Protein AF-A0A1A6GGE6-F1 (afdb_monomer_lite)

InterPro domains:
  IPR003131 Potassium channel tetramerisation-type BTB domain [PF02214] (21-70)
  IPR011333 SKP1/BTB/POZ domain superfamily [G3DSA:3.30.710.10] (6-44)
  IPR011333 SKP1/BTB/POZ domain superfamily [SSF54695] (17-85)

Radius of gyration: 27.44 Å; chains: 1; bounding box: 65×28×89 Å

Secondary structure (DSSP, 8-state):
------TTS--S---TT--B-TTS-B---S-HHHHHHHHHHHHHS-----TTS-HHHHHHHHHHTT-HHHHHHHHHHHHHHHHHHHHHHHHHHHHHHHHS-PPPPP-------

Sequence (113 aa):
MGVATVAALFPVVSKPYTNLDETGAYLIDRDPTYFGPVLNYLRHGKLVINKDLAEEGVLEEAEFYNITSLIKLVKDKIRERDSKTSQVSRDHVRQYQQESHPGLPEAITPVLR

Organism: Neotoma lepida (NCBI:txid56216)

Foldseek 3Di:
DDDPQPPPQDDDDDDPQFDQDPVRGTDHPADVQLCVQVVVCVVPVDRDDDPPDDLVSVLVVCVVSVVVVVNVVSVVVVVVVVVVVVVVVVVVVVVVVVVPDPDDDDDDDDPDD

Structure (mmCIF, N/CA/C/O backbone):
data_AF-A0A1A6GGE6-F1
#
_entry.id   AF-A0A1A6GGE6-F1
#
loop_
_atom_site.group_PDB
_atom_site.id
_atom_site.type_symbol
_atom_site.label_atom_id
_atom_site.label_alt_id
_atom_site.label_comp_id
_atom_site.label_asym_id
_atom_site.label_entity_id
_atom_site.label_seq_id
_atom_site.pdbx_PDB_ins_code
_a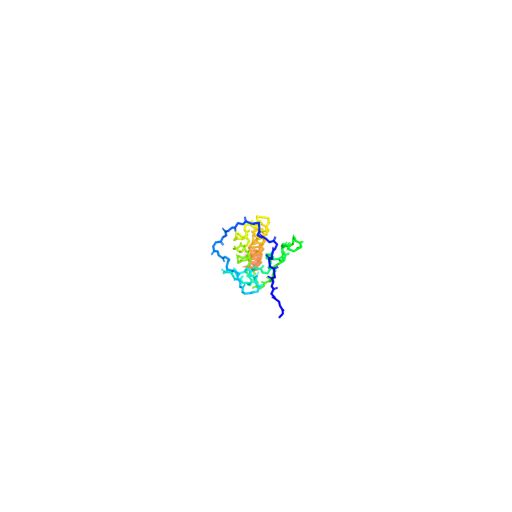tom_site.Cartn_x
_atom_site.Cartn_y
_atom_site.Cartn_z
_atom_site.occupancy
_atom_site.B_iso_or_equiv
_atom_site.auth_seq_id
_atom_site.auth_comp_id
_atom_site.auth_asym_id
_atom_site.auth_atom_id
_atom_site.pdbx_PDB_model_num
ATOM 1 N N . MET A 1 1 ? 11.717 -21.341 -7.324 1.00 34.94 1 MET A N 1
ATOM 2 C CA . MET A 1 1 ? 10.771 -20.943 -8.389 1.00 34.94 1 MET A CA 1
ATOM 3 C C . MET A 1 1 ? 9.871 -19.852 -7.837 1.00 34.94 1 MET A C 1
ATOM 5 O O . MET A 1 1 ? 8.983 -20.162 -7.058 1.00 34.94 1 MET A O 1
ATOM 9 N N . GLY A 1 2 ? 10.154 -18.587 -8.150 1.00 41.41 2 GLY A N 1
ATOM 10 C CA . GLY A 1 2 ? 9.365 -17.458 -7.650 1.00 41.41 2 GLY A CA 1
ATOM 11 C C . GLY A 1 2 ? 10.097 -16.121 -7.724 1.00 41.41 2 GLY A C 1
ATOM 12 O O . GLY A 1 2 ? 10.101 -15.390 -6.744 1.00 41.41 2 GLY A O 1
ATOM 13 N N . VAL A 1 3 ? 10.751 -15.814 -8.849 1.00 42.38 3 VAL A N 1
ATOM 14 C CA . VAL A 1 3 ? 11.249 -14.453 -9.096 1.00 42.38 3 VAL A CA 1
ATOM 15 C C . VAL A 1 3 ? 10.067 -13.611 -9.574 1.00 42.38 3 VAL A C 1
ATOM 17 O O . VAL A 1 3 ? 9.451 -13.895 -10.600 1.00 42.38 3 VAL A O 1
ATOM 20 N N . ALA A 1 4 ? 9.663 -12.632 -8.768 1.00 40.31 4 ALA A N 1
ATOM 21 C CA . ALA A 1 4 ? 8.587 -11.716 -9.111 1.00 40.31 4 ALA A CA 1
ATOM 22 C C . ALA A 1 4 ? 9.117 -10.686 -10.119 1.00 40.31 4 ALA A C 1
ATOM 24 O O . ALA A 1 4 ? 9.712 -9.682 -9.747 1.00 40.31 4 ALA A O 1
ATOM 25 N N . THR A 1 5 ? 8.920 -10.945 -11.409 1.00 45.84 5 THR A N 1
ATOM 26 C CA . THR A 1 5 ? 9.250 -10.011 -12.491 1.00 45.84 5 THR A CA 1
ATOM 27 C C . THR A 1 5 ? 8.342 -8.778 -12.414 1.00 45.84 5 THR A C 1
ATOM 29 O O . THR A 1 5 ? 7.183 -8.820 -12.826 1.00 45.84 5 THR A O 1
ATOM 32 N N . VAL A 1 6 ? 8.862 -7.666 -11.890 1.00 52.38 6 VAL A N 1
ATOM 33 C CA . VAL A 1 6 ? 8.164 -6.367 -11.792 1.00 52.38 6 VAL A CA 1
ATOM 34 C C . VAL A 1 6 ? 8.424 -5.485 -13.024 1.00 52.38 6 VAL A C 1
ATOM 36 O O . VAL A 1 6 ? 8.617 -4.277 -12.926 1.00 52.38 6 VAL A O 1
ATOM 39 N N . ALA A 1 7 ? 8.453 -6.079 -14.218 1.00 47.38 7 ALA A N 1
ATOM 40 C CA . ALA A 1 7 ? 8.863 -5.382 -15.442 1.00 47.38 7 ALA A CA 1
ATOM 41 C C . ALA A 1 7 ? 7.871 -4.301 -15.933 1.00 47.38 7 ALA A C 1
ATOM 43 O O . ALA A 1 7 ? 8.171 -3.588 -16.883 1.00 47.38 7 ALA A O 1
ATOM 44 N N . ALA A 1 8 ? 6.697 -4.154 -15.309 1.00 51.12 8 ALA A N 1
ATOM 45 C CA . ALA A 1 8 ? 5.620 -3.298 -15.815 1.00 51.12 8 ALA A CA 1
ATOM 46 C C . ALA A 1 8 ? 5.486 -1.919 -15.134 1.00 51.12 8 ALA A C 1
ATOM 48 O O . ALA A 1 8 ? 4.617 -1.150 -15.536 1.00 51.12 8 ALA A O 1
ATOM 49 N N . LEU A 1 9 ? 6.297 -1.587 -14.115 1.00 53.00 9 LEU A N 1
ATOM 50 C CA . LEU A 1 9 ? 6.109 -0.349 -13.331 1.00 53.00 9 LEU A CA 1
ATOM 51 C C . LEU A 1 9 ? 7.066 0.802 -13.605 1.00 53.00 9 LEU A C 1
ATOM 53 O O . LEU A 1 9 ? 6.898 1.867 -13.016 1.00 53.00 9 LEU A O 1
ATOM 57 N N . PHE A 1 10 ? 8.040 0.627 -14.487 1.00 56.69 10 PHE A N 1
ATOM 58 C CA . PHE A 1 10 ? 9.037 1.660 -14.729 1.00 56.69 10 PHE A CA 1
ATOM 59 C C . PHE A 1 10 ? 8.775 2.339 -16.077 1.00 56.69 10 PHE A C 1
ATOM 61 O O . PHE A 1 10 ? 9.238 1.848 -17.107 1.00 56.69 10 PHE A O 1
ATOM 68 N N . PRO A 1 11 ? 8.058 3.480 -16.121 1.00 47.16 11 PRO A N 1
ATOM 69 C CA . PRO A 1 11 ? 8.243 4.401 -17.225 1.00 47.16 11 PRO A CA 1
ATOM 70 C C . PRO A 1 11 ? 9.684 4.905 -17.130 1.00 47.16 11 PRO A C 1
ATOM 72 O O . PRO A 1 11 ? 10.051 5.519 -16.135 1.00 47.16 11 PRO A O 1
ATOM 75 N N . VAL A 1 12 ? 10.492 4.560 -18.134 1.00 46.72 12 VAL A N 1
ATOM 76 C CA . VAL A 1 12 ? 11.739 5.209 -18.582 1.00 46.72 12 VAL A CA 1
ATOM 77 C C . VAL A 1 12 ? 12.169 6.404 -17.714 1.00 46.72 12 VAL A C 1
ATOM 79 O O . VAL A 1 12 ? 11.988 7.557 -18.091 1.00 46.72 12 VAL A O 1
ATOM 82 N N . VAL A 1 13 ? 12.740 6.151 -16.538 1.00 45.66 13 VAL A N 1
ATOM 83 C CA . VAL A 1 13 ? 13.433 7.168 -15.743 1.00 45.66 13 VAL A CA 1
ATOM 84 C C . VAL A 1 13 ? 14.602 6.475 -15.073 1.00 45.66 13 VAL A C 1
ATOM 86 O O . VAL A 1 13 ? 14.424 5.665 -14.165 1.00 45.66 13 VAL A O 1
ATOM 89 N N . SER A 1 14 ? 15.802 6.806 -15.541 1.00 46.72 14 SER A N 1
ATOM 90 C CA . SER A 1 14 ? 17.067 6.531 -14.870 1.00 46.72 14 SER A CA 1
ATOM 91 C C . SER A 1 14 ? 16.963 6.892 -13.386 1.00 46.72 14 SER A C 1
ATOM 93 O O . SER A 1 14 ? 17.019 8.066 -13.023 1.00 46.72 14 SER A O 1
ATOM 95 N N . LYS A 1 15 ? 16.810 5.892 -12.517 1.00 51.38 15 LYS A N 1
ATOM 96 C CA . LYS A 1 15 ? 17.045 6.028 -11.077 1.00 51.38 15 LYS A CA 1
ATOM 97 C C . LYS A 1 15 ? 18.287 5.201 -10.723 1.00 51.38 15 LYS A C 1
ATOM 99 O O . LYS A 1 15 ? 18.351 4.038 -11.108 1.00 51.38 15 LYS A O 1
ATOM 104 N N . PRO A 1 16 ? 19.257 5.752 -9.973 1.00 49.91 16 PRO A N 1
ATOM 105 C CA . PRO A 1 16 ? 20.547 5.110 -9.677 1.00 49.91 16 PRO A CA 1
ATOM 106 C C . PRO A 1 16 ? 20.466 3.913 -8.706 1.00 49.91 16 PRO A C 1
ATOM 108 O O . PRO A 1 16 ? 21.495 3.431 -8.247 1.00 49.91 16 PRO A O 1
ATOM 111 N N . TYR A 1 17 ? 19.262 3.436 -8.381 1.00 51.66 17 TYR A N 1
ATOM 112 C CA . TYR A 1 17 ? 19.020 2.374 -7.397 1.00 51.66 17 TYR A CA 1
ATOM 113 C C . TYR A 1 17 ? 18.674 1.025 -8.027 1.00 51.66 17 TYR A C 1
ATOM 115 O O . TYR A 1 17 ? 18.399 0.075 -7.305 1.00 51.66 17 TYR A O 1
ATOM 123 N N . THR A 1 18 ? 18.666 0.939 -9.357 1.00 55.81 18 THR A N 1
ATOM 124 C CA . THR A 1 18 ? 18.401 -0.309 -10.065 1.00 55.81 18 THR A CA 1
ATOM 125 C C . THR A 1 18 ? 19.649 -0.767 -10.803 1.00 55.81 18 THR A C 1
ATOM 127 O O . THR A 1 18 ? 19.942 -0.276 -11.894 1.00 55.81 18 THR A O 1
ATOM 130 N N . ASN A 1 19 ? 20.379 -1.713 -10.217 1.00 61.59 19 ASN A N 1
ATOM 131 C CA . ASN A 1 19 ? 21.282 -2.550 -11.001 1.00 61.59 19 ASN A CA 1
ATOM 132 C C . ASN A 1 19 ? 20.448 -3.638 -11.680 1.00 61.59 19 ASN A C 1
ATOM 134 O O . ASN A 1 19 ? 19.468 -4.116 -11.112 1.00 61.59 19 ASN A O 1
ATOM 138 N N . LEU A 1 20 ? 20.806 -3.999 -12.906 1.00 68.44 20 LEU A N 1
ATOM 139 C CA . LEU A 1 20 ? 20.290 -5.211 -13.527 1.00 68.44 20 LEU A CA 1
ATOM 140 C C . LEU A 1 20 ? 21.232 -6.349 -13.144 1.00 68.44 20 LEU A C 1
ATOM 142 O O . LEU A 1 20 ? 22.449 -6.175 -13.212 1.00 68.44 20 LEU A O 1
ATOM 146 N N . ASP A 1 21 ? 20.687 -7.484 -12.717 1.00 67.69 21 ASP A N 1
ATOM 147 C CA . ASP A 1 21 ? 21.493 -8.695 -12.572 1.00 67.69 21 ASP A CA 1
ATOM 148 C C . ASP A 1 21 ? 21.782 -9.338 -13.943 1.00 67.69 21 ASP A C 1
ATOM 150 O O . ASP A 1 21 ? 21.280 -8.903 -14.984 1.00 67.69 21 ASP A O 1
ATOM 154 N N . GLU A 1 22 ? 22.587 -10.402 -13.954 1.00 68.62 22 GLU A N 1
ATOM 155 C CA . GLU A 1 22 ? 22.939 -11.148 -15.174 1.00 68.62 22 GLU A CA 1
ATOM 156 C C . GLU A 1 22 ? 21.718 -11.774 -15.879 1.00 68.62 22 GLU A C 1
ATOM 158 O O . GLU A 1 22 ? 21.809 -12.183 -17.036 1.00 68.62 22 GLU A O 1
ATOM 163 N N . THR A 1 23 ? 20.562 -11.826 -15.207 1.00 67.38 23 THR A N 1
ATOM 164 C CA . THR A 1 23 ? 19.296 -12.344 -15.744 1.00 67.38 23 THR A CA 1
ATOM 165 C C . THR A 1 23 ? 18.367 -11.246 -16.271 1.00 67.38 23 THR A C 1
ATOM 167 O O . THR A 1 23 ? 17.302 -11.547 -16.814 1.00 67.38 23 THR A O 1
ATOM 170 N N . GLY A 1 24 ? 18.766 -9.974 -16.155 1.00 65.62 24 GLY A N 1
ATOM 171 C CA . GLY A 1 24 ? 17.972 -8.822 -16.574 1.00 65.62 24 GLY A CA 1
ATOM 172 C C . GLY A 1 24 ? 16.872 -8.431 -15.583 1.00 65.62 24 GLY A C 1
ATOM 173 O O . GLY A 1 24 ? 15.946 -7.710 -15.960 1.00 65.62 24 GLY A O 1
ATOM 174 N N . ALA A 1 25 ? 16.941 -8.891 -14.330 1.00 65.06 25 ALA A N 1
ATOM 175 C CA . ALA A 1 25 ? 16.024 -8.464 -13.282 1.00 65.06 25 ALA A CA 1
ATOM 176 C C . ALA A 1 25 ? 16.504 -7.157 -12.637 1.00 65.06 25 ALA A C 1
ATOM 178 O O . ALA A 1 25 ? 17.686 -6.986 -12.340 1.00 65.06 25 ALA A O 1
ATOM 179 N N . TYR A 1 26 ? 15.571 -6.233 -12.394 1.00 67.88 26 TYR A N 1
ATOM 180 C CA . TYR A 1 26 ? 15.839 -5.018 -11.629 1.00 67.88 26 TYR A CA 1
ATOM 181 C C . TYR A 1 26 ? 16.068 -5.382 -10.158 1.00 67.88 26 TYR A C 1
ATOM 183 O O . TYR A 1 26 ? 15.148 -5.848 -9.483 1.00 67.88 26 TYR A O 1
ATOM 191 N N . LEU A 1 27 ? 17.280 -5.148 -9.658 1.00 66.62 27 LEU A N 1
ATOM 192 C CA . LEU A 1 27 ? 17.582 -5.190 -8.232 1.00 66.62 27 LEU A CA 1
ATOM 193 C C . LEU A 1 27 ? 16.954 -3.971 -7.568 1.00 66.62 27 LEU A C 1
ATOM 195 O O . LEU A 1 27 ? 17.189 -2.835 -7.981 1.00 66.62 27 LEU A O 1
ATOM 199 N N . ILE A 1 28 ? 16.158 -4.221 -6.537 1.00 71.69 28 ILE A N 1
ATOM 200 C CA . ILE A 1 28 ? 15.573 -3.184 -5.702 1.00 71.69 28 ILE A CA 1
ATOM 201 C C . ILE A 1 28 ? 16.118 -3.401 -4.292 1.00 71.69 28 ILE A C 1
ATOM 203 O O . ILE A 1 28 ? 15.916 -4.465 -3.713 1.00 71.69 28 ILE A O 1
ATOM 207 N N . ASP A 1 29 ? 16.799 -2.394 -3.745 1.00 73.88 29 ASP A N 1
ATOM 208 C CA . ASP A 1 29 ? 17.294 -2.378 -2.361 1.00 73.88 29 ASP A CA 1
ATOM 209 C C . ASP A 1 29 ? 16.152 -2.041 -1.382 1.00 73.88 29 ASP A C 1
ATOM 211 O O . ASP A 1 29 ? 16.138 -1.006 -0.715 1.00 73.88 29 ASP A O 1
ATOM 215 N N . ARG A 1 30 ? 15.094 -2.858 -1.411 1.00 78.12 30 ARG A N 1
ATOM 216 C CA . ARG A 1 30 ? 13.890 -2.718 -0.580 1.00 78.12 30 ARG A CA 1
ATOM 217 C C . ARG A 1 30 ? 13.488 -4.067 -0.010 1.00 78.12 30 ARG A C 1
ATOM 219 O O . ARG A 1 30 ? 13.830 -5.117 -0.552 1.00 78.12 30 ARG A O 1
ATOM 226 N N . ASP A 1 31 ? 12.744 -4.025 1.089 1.00 79.31 31 ASP A N 1
ATOM 227 C CA . ASP A 1 31 ? 12.309 -5.232 1.780 1.00 79.31 31 ASP A CA 1
ATOM 228 C C . ASP A 1 31 ? 11.253 -5.985 0.940 1.00 79.31 31 ASP A C 1
ATOM 230 O O . ASP A 1 31 ? 10.149 -5.470 0.714 1.00 79.31 31 ASP A O 1
ATOM 234 N N . PRO A 1 32 ? 11.539 -7.223 0.488 1.00 84.62 32 PRO A N 1
ATOM 235 C CA . PRO A 1 32 ? 10.598 -8.000 -0.315 1.00 84.62 32 PRO A CA 1
ATOM 236 C C . PRO A 1 32 ? 9.308 -8.349 0.443 1.00 84.62 32 PRO A C 1
ATOM 238 O O . PRO A 1 32 ? 8.284 -8.638 -0.182 1.00 84.62 32 PRO A O 1
ATOM 241 N N . THR A 1 33 ? 9.332 -8.305 1.776 1.00 88.88 33 THR A N 1
ATOM 242 C CA . THR A 1 33 ? 8.211 -8.670 2.648 1.00 88.88 33 THR A CA 1
ATOM 243 C C . THR A 1 33 ? 7.021 -7.729 2.457 1.00 88.88 33 THR A C 1
ATOM 245 O O . THR A 1 33 ? 5.880 -8.179 2.324 1.00 88.88 33 THR A O 1
ATOM 248 N N . TYR A 1 34 ? 7.279 -6.422 2.368 1.00 90.81 34 TYR A N 1
ATOM 249 C CA . TYR A 1 34 ? 6.243 -5.394 2.209 1.00 90.81 34 TYR A CA 1
ATOM 250 C C . TYR A 1 34 ? 5.877 -5.123 0.748 1.00 90.81 34 TYR A C 1
ATOM 252 O O . TYR A 1 34 ? 4.837 -4.525 0.462 1.00 90.81 34 TYR A O 1
ATOM 260 N N . PHE A 1 35 ? 6.683 -5.621 -0.190 1.00 89.69 35 PHE A N 1
ATOM 261 C CA . PHE A 1 35 ? 6.439 -5.454 -1.617 1.00 89.69 35 PHE A CA 1
ATOM 262 C C . PHE A 1 35 ? 5.276 -6.316 -2.142 1.00 89.69 35 PHE A C 1
ATOM 264 O O . PHE A 1 35 ? 4.584 -5.931 -3.087 1.00 89.69 35 PHE A O 1
ATOM 271 N N . GLY A 1 36 ? 5.007 -7.467 -1.517 1.00 91.50 36 GLY A N 1
ATOM 272 C CA . GLY A 1 36 ? 3.946 -8.392 -1.939 1.00 91.50 36 GLY A CA 1
ATOM 273 C C . GLY A 1 36 ? 2.561 -7.736 -2.109 1.00 91.50 36 GLY A C 1
ATOM 274 O O . GLY A 1 36 ? 1.963 -7.855 -3.185 1.00 91.50 36 GLY A O 1
ATOM 275 N N . PRO A 1 37 ? 2.041 -7.010 -1.100 1.00 93.81 37 PRO A N 1
ATOM 276 C CA . PRO A 1 37 ? 0.787 -6.260 -1.209 1.00 93.81 37 PRO A CA 1
ATOM 277 C C . PRO A 1 37 ? 0.778 -5.206 -2.320 1.00 93.81 37 PRO A C 1
ATOM 279 O O . PRO A 1 37 ? -0.233 -5.060 -3.012 1.00 93.81 37 PRO A O 1
ATOM 282 N N . VAL A 1 38 ? 1.897 -4.504 -2.523 1.00 92.44 38 VAL A N 1
ATOM 283 C CA . VAL A 1 38 ? 2.048 -3.492 -3.578 1.00 92.44 38 VAL A CA 1
ATOM 284 C C . VAL A 1 38 ? 1.929 -4.143 -4.954 1.00 92.44 38 VAL A C 1
ATOM 286 O O . VAL A 1 38 ? 1.116 -3.724 -5.778 1.00 92.44 38 VAL A O 1
ATOM 289 N N . LEU A 1 39 ? 2.656 -5.239 -5.177 1.00 91.56 39 LEU A N 1
ATOM 290 C CA . LEU A 1 39 ? 2.606 -5.995 -6.425 1.00 91.56 39 LEU A CA 1
ATOM 291 C C . LEU A 1 39 ? 1.200 -6.536 -6.723 1.00 91.56 39 LEU A C 1
A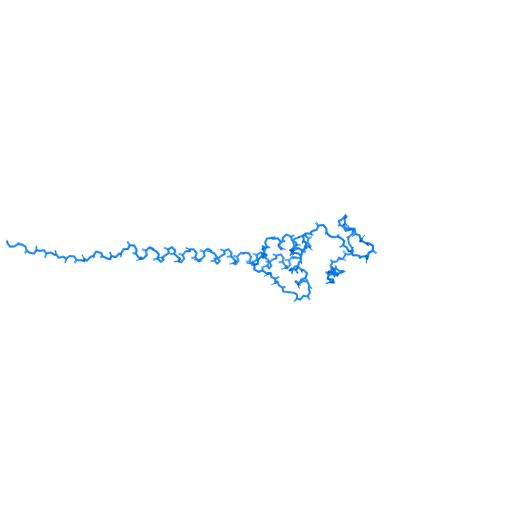TOM 293 O O . LEU A 1 39 ? 0.726 -6.460 -7.855 1.00 91.56 39 LEU A O 1
ATOM 297 N N . ASN A 1 40 ? 0.512 -7.067 -5.713 1.00 91.88 40 ASN A N 1
ATOM 298 C CA . ASN A 1 40 ? -0.854 -7.567 -5.863 1.00 91.88 40 ASN A CA 1
ATOM 299 C C . ASN A 1 40 ? -1.842 -6.445 -6.203 1.00 91.88 40 ASN A C 1
ATOM 301 O O . ASN A 1 40 ? -2.668 -6.598 -7.106 1.00 91.88 40 ASN A O 1
ATOM 305 N N . TYR A 1 41 ? -1.710 -5.282 -5.560 1.00 94.50 41 TYR A N 1
ATOM 306 C CA . TYR A 1 41 ? -2.503 -4.110 -5.916 1.00 94.50 41 TYR A CA 1
ATOM 307 C C . TYR A 1 41 ? -2.331 -3.734 -7.391 1.00 94.50 41 TYR A C 1
ATOM 309 O O . TYR A 1 41 ? -3.313 -3.455 -8.070 1.00 94.50 41 TYR A O 1
ATOM 317 N N . LEU A 1 42 ? -1.114 -3.800 -7.920 1.00 89.19 42 LEU A N 1
ATOM 318 C CA . LEU A 1 42 ? -0.845 -3.487 -9.324 1.00 89.19 42 LEU A CA 1
ATOM 319 C C . LEU A 1 42 ? -1.378 -4.555 -10.288 1.00 89.19 42 LEU A C 1
ATOM 321 O O . LEU A 1 42 ? -1.761 -4.233 -11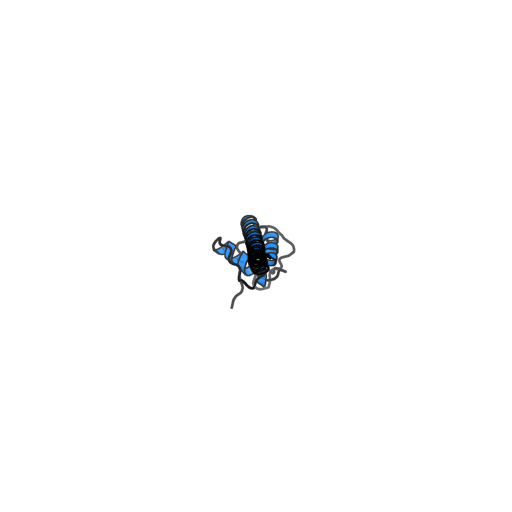.408 1.00 89.19 42 LEU A O 1
ATOM 325 N N . ARG A 1 43 ? -1.454 -5.819 -9.853 1.00 91.00 43 ARG A N 1
ATOM 326 C CA . ARG A 1 43 ? -2.002 -6.927 -10.653 1.00 91.00 43 ARG A CA 1
ATOM 327 C C . ARG A 1 43 ? -3.517 -6.859 -10.824 1.00 91.00 43 ARG A C 1
ATOM 329 O O . ARG A 1 43 ? -4.013 -7.156 -11.904 1.00 91.00 43 ARG A O 1
ATOM 336 N N . HIS A 1 44 ? -4.254 -6.544 -9.758 1.00 93.19 44 HIS A N 1
ATOM 337 C CA . HIS A 1 44 ? -5.720 -6.672 -9.753 1.00 93.19 44 HIS A CA 1
ATOM 338 C C . HIS A 1 44 ? -6.471 -5.487 -9.125 1.00 93.19 44 HIS A C 1
ATOM 340 O O . HIS A 1 44 ? -7.691 -5.543 -8.977 1.00 93.19 44 HIS A O 1
ATOM 346 N N . GLY A 1 45 ? -5.777 -4.424 -8.718 1.00 92.25 45 GLY A N 1
ATOM 347 C CA . GLY A 1 45 ? -6.377 -3.183 -8.215 1.00 92.25 45 GLY A CA 1
ATOM 348 C C . GLY A 1 45 ? -6.956 -3.258 -6.800 1.00 92.25 45 GLY A C 1
ATOM 349 O O . GLY A 1 45 ? -7.737 -2.389 -6.418 1.00 92.25 45 GLY A O 1
ATOM 350 N N . LYS A 1 46 ? -6.624 -4.292 -6.010 1.00 94.88 46 LYS A N 1
ATOM 351 C CA . LYS A 1 46 ? -7.188 -4.504 -4.660 1.00 94.88 46 LYS A CA 1
ATOM 352 C C . LYS A 1 46 ? -6.094 -4.560 -3.604 1.00 94.88 46 LYS A C 1
ATOM 354 O O . LYS A 1 46 ? -5.100 -5.253 -3.794 1.00 94.88 46 LYS A O 1
ATOM 359 N N . LEU A 1 47 ? -6.308 -3.866 -2.486 1.00 94.88 47 LEU A N 1
ATOM 360 C CA . LEU A 1 47 ? -5.403 -3.901 -1.341 1.00 94.88 47 LEU A CA 1
ATOM 361 C C . LEU A 1 47 ? -5.644 -5.168 -0.514 1.00 94.88 47 LEU A C 1
ATOM 363 O O . LEU A 1 47 ? -6.691 -5.313 0.116 1.00 94.88 47 LEU A O 1
ATOM 367 N N . VAL A 1 48 ? -4.658 -6.064 -0.500 1.00 93.94 48 VAL A N 1
ATOM 368 C CA . VAL A 1 48 ? -4.667 -7.289 0.307 1.00 93.94 48 VAL A CA 1
ATOM 369 C C . VAL A 1 48 ? -3.398 -7.310 1.151 1.00 93.94 48 VAL A C 1
ATOM 371 O O . VAL A 1 48 ? -2.299 -7.370 0.610 1.00 93.94 48 VAL A O 1
ATOM 374 N N . ILE A 1 49 ? -3.564 -7.237 2.472 1.00 93.69 49 ILE A N 1
ATOM 375 C CA . ILE A 1 49 ? -2.477 -7.275 3.458 1.00 93.69 49 ILE A CA 1
ATOM 376 C C . ILE A 1 49 ? -2.773 -8.424 4.423 1.00 93.69 49 ILE A C 1
ATOM 378 O O . ILE A 1 49 ? -3.901 -8.540 4.914 1.00 93.69 49 ILE A O 1
ATOM 382 N N . ASN A 1 50 ? -1.776 -9.279 4.656 1.00 92.00 50 ASN A N 1
ATOM 383 C CA . ASN A 1 50 ? -1.864 -10.369 5.625 1.00 92.00 50 ASN A CA 1
ATOM 384 C C . ASN A 1 50 ? -1.935 -9.805 7.047 1.00 92.00 50 ASN A C 1
ATOM 386 O O . ASN A 1 50 ? -1.341 -8.773 7.326 1.00 92.00 50 ASN A O 1
ATOM 390 N N . LYS A 1 51 ? -2.627 -10.497 7.956 1.00 87.88 51 LYS A N 1
ATOM 391 C CA . LYS A 1 51 ? -2.829 -10.016 9.335 1.00 87.88 51 LYS A CA 1
ATOM 392 C C . LYS A 1 51 ? -1.527 -9.810 10.113 1.00 87.88 51 LYS A C 1
ATOM 394 O O . LYS A 1 51 ? -1.488 -8.963 10.993 1.00 87.88 51 LYS A O 1
ATOM 399 N N . ASP A 1 52 ? -0.494 -10.572 9.773 1.00 90.50 52 ASP A N 1
ATOM 400 C CA . ASP A 1 52 ? 0.798 -10.551 10.463 1.00 90.50 52 ASP A CA 1
ATOM 401 C C . ASP A 1 52 ? 1.765 -9.513 9.872 1.00 90.50 52 ASP A C 1
ATOM 403 O O . ASP A 1 52 ? 2.890 -9.368 10.343 1.00 90.50 52 ASP A O 1
ATOM 407 N N . LEU A 1 53 ? 1.346 -8.806 8.816 1.00 92.94 53 LEU A N 1
ATOM 408 C CA . LEU A 1 53 ? 2.158 -7.807 8.139 1.00 92.94 53 LEU A CA 1
ATOM 409 C C . LEU A 1 53 ? 1.741 -6.406 8.588 1.00 92.94 53 LEU A C 1
ATOM 411 O O . LEU A 1 53 ? 0.585 -6.020 8.416 1.00 92.94 53 LEU A O 1
ATOM 415 N N . ALA A 1 54 ? 2.697 -5.637 9.109 1.00 94.56 54 ALA A N 1
ATOM 416 C CA . ALA A 1 54 ? 2.464 -4.254 9.511 1.00 94.56 54 ALA A CA 1
ATOM 417 C C . ALA A 1 54 ? 2.062 -3.396 8.301 1.00 94.56 54 ALA A C 1
ATOM 419 O O . ALA A 1 54 ? 2.769 -3.354 7.287 1.00 94.56 54 ALA A O 1
ATOM 420 N N . GLU A 1 55 ? 0.927 -2.701 8.392 1.00 95.50 55 GLU A N 1
ATOM 421 C CA . GLU A 1 55 ? 0.453 -1.853 7.298 1.00 95.50 55 GLU A CA 1
ATOM 422 C C . GLU A 1 55 ? 1.378 -0.655 7.044 1.00 95.50 55 GLU A C 1
ATOM 424 O O . GLU A 1 55 ? 1.452 -0.169 5.917 1.00 95.50 55 GLU A O 1
ATOM 429 N N . GLU A 1 56 ? 2.120 -0.214 8.060 1.00 96.06 56 GLU A N 1
ATOM 430 C CA . GLU A 1 56 ? 3.103 0.865 7.986 1.00 96.06 56 GLU A CA 1
ATOM 431 C C . GLU A 1 56 ? 4.227 0.544 6.991 1.00 96.06 56 GLU A C 1
ATOM 433 O O . GLU A 1 56 ? 4.587 1.393 6.181 1.00 96.06 56 GLU A O 1
ATOM 438 N N . GLY A 1 57 ? 4.733 -0.692 6.964 1.00 94.94 57 GLY A N 1
ATOM 439 C CA . GLY A 1 57 ? 5.759 -1.070 5.987 1.00 94.94 57 GLY A CA 1
ATOM 440 C C . GLY A 1 57 ? 5.213 -1.129 4.557 1.00 94.94 57 GLY A C 1
ATOM 441 O O . GLY A 1 57 ? 5.895 -0.751 3.608 1.00 94.94 57 GLY A O 1
ATOM 442 N N . VAL A 1 58 ? 3.942 -1.514 4.383 1.00 95.44 58 VAL A N 1
ATOM 443 C CA . VAL A 1 58 ? 3.276 -1.460 3.068 1.00 95.44 58 VAL A CA 1
ATOM 444 C C . VAL A 1 58 ? 3.084 -0.012 2.609 1.00 95.44 58 VAL A C 1
ATOM 446 O O . VAL A 1 58 ? 3.163 0.271 1.412 1.00 95.44 58 VAL A O 1
ATOM 449 N N . LEU A 1 59 ? 2.837 0.907 3.546 1.00 96.50 59 LEU A N 1
ATOM 450 C CA . LEU A 1 59 ? 2.728 2.330 3.252 1.00 96.50 59 LEU A CA 1
ATOM 451 C C . LEU A 1 59 ? 4.053 2.898 2.730 1.00 96.50 59 LEU A C 1
ATOM 453 O O . LEU A 1 59 ? 4.043 3.562 1.695 1.00 96.50 59 LEU A O 1
ATOM 457 N N . GLU A 1 60 ? 5.168 2.588 3.393 1.00 94.94 60 GLU A N 1
ATOM 458 C CA . GLU A 1 60 ? 6.515 3.000 2.972 1.00 94.94 60 GLU A CA 1
ATOM 459 C C . GLU A 1 60 ? 6.832 2.545 1.539 1.00 94.94 60 GLU A C 1
ATOM 461 O O . GLU A 1 60 ? 7.323 3.327 0.725 1.00 94.94 60 GLU A O 1
ATOM 466 N N . GLU A 1 61 ? 6.495 1.301 1.182 1.00 93.06 61 GLU A N 1
ATOM 467 C CA . GLU A 1 61 ? 6.663 0.819 -0.194 1.00 93.06 61 GLU A CA 1
ATOM 468 C C . GLU A 1 61 ? 5.748 1.568 -1.174 1.00 93.06 61 GLU A C 1
ATOM 470 O O . GLU A 1 61 ? 6.189 2.003 -2.239 1.00 93.06 61 GLU A O 1
ATOM 475 N N . ALA A 1 62 ? 4.473 1.772 -0.830 1.00 93.38 62 ALA A N 1
ATOM 476 C CA . ALA A 1 62 ? 3.544 2.505 -1.689 1.00 93.38 62 ALA A CA 1
ATOM 477 C C . ALA A 1 62 ? 4.007 3.952 -1.955 1.00 93.38 62 ALA A C 1
ATOM 479 O O . ALA A 1 62 ? 3.831 4.449 -3.072 1.00 93.38 62 ALA A O 1
ATOM 480 N N . GLU A 1 63 ? 4.614 4.608 -0.960 1.00 92.00 63 GLU A N 1
ATOM 481 C CA . GLU A 1 63 ? 5.230 5.934 -1.081 1.00 92.00 63 GLU A CA 1
ATOM 482 C C . GLU A 1 63 ? 6.518 5.891 -1.920 1.00 92.00 63 GLU A C 1
ATOM 484 O O . GLU A 1 63 ? 6.683 6.722 -2.817 1.00 92.00 63 GLU A O 1
ATOM 489 N N . PHE A 1 64 ? 7.368 4.875 -1.740 1.00 88.25 64 PHE A N 1
ATOM 490 C CA . PHE A 1 64 ? 8.586 4.677 -2.535 1.00 88.25 64 PHE A CA 1
ATOM 491 C C . PHE A 1 64 ? 8.299 4.517 -4.039 1.00 88.25 64 PHE A C 1
ATOM 493 O O . PHE A 1 64 ? 8.939 5.166 -4.875 1.00 88.25 64 PHE A O 1
ATOM 500 N N . TYR A 1 65 ? 7.304 3.696 -4.394 1.00 86.94 65 TYR A N 1
ATOM 501 C CA . TYR A 1 65 ? 6.852 3.526 -5.784 1.00 86.94 65 TYR A CA 1
ATOM 502 C C . TYR A 1 65 ? 5.899 4.635 -6.253 1.00 86.94 65 TYR A C 1
ATOM 504 O O . TYR A 1 65 ? 5.500 4.644 -7.417 1.00 86.94 65 TYR A O 1
ATOM 512 N N . ASN A 1 66 ? 5.549 5.577 -5.373 1.00 90.00 66 ASN A N 1
ATOM 513 C CA . ASN A 1 66 ? 4.670 6.714 -5.638 1.00 90.00 66 ASN A CA 1
ATOM 514 C C . ASN A 1 66 ? 3.296 6.317 -6.220 1.00 90.00 66 ASN A C 1
ATOM 516 O O . ASN A 1 66 ? 2.781 6.931 -7.156 1.00 90.00 66 ASN A O 1
ATOM 520 N N . ILE A 1 67 ? 2.680 5.269 -5.665 1.00 90.88 67 ILE A N 1
ATOM 521 C CA . ILE A 1 67 ? 1.370 4.773 -6.108 1.00 90.88 67 ILE A CA 1
ATOM 522 C C . ILE A 1 67 ? 0.282 5.471 -5.286 1.00 90.88 67 ILE A C 1
ATOM 524 O O . ILE A 1 67 ? -0.224 4.938 -4.299 1.00 90.88 67 ILE A O 1
ATOM 528 N N . THR A 1 68 ? -0.098 6.687 -5.683 1.00 93.81 68 THR A N 1
ATOM 529 C CA . THR A 1 68 ? -0.976 7.577 -4.893 1.00 93.81 68 THR A CA 1
ATOM 530 C C . THR A 1 68 ? -2.308 6.944 -4.482 1.00 93.81 68 THR A C 1
ATOM 532 O O . THR A 1 68 ? -2.770 7.132 -3.354 1.00 93.81 68 THR A O 1
ATOM 535 N N . SER A 1 69 ? -2.924 6.161 -5.370 1.00 95.12 69 SER A N 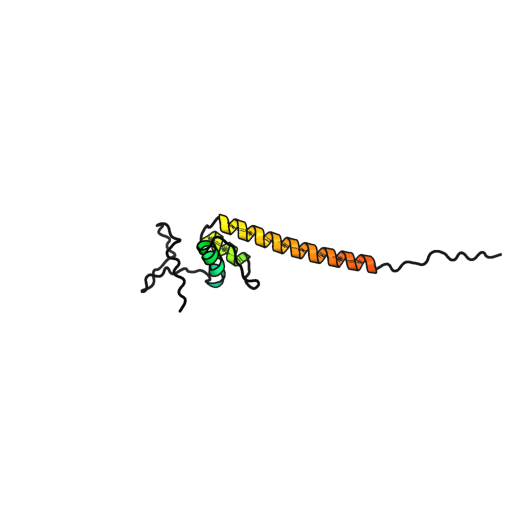1
ATOM 536 C CA . SER A 1 69 ? -4.177 5.460 -5.077 1.00 95.12 69 SER A CA 1
ATOM 537 C C . SER A 1 69 ? -4.007 4.397 -3.989 1.00 95.12 69 SER A C 1
ATOM 539 O O . SER A 1 69 ? -4.873 4.262 -3.127 1.00 95.12 69 SER A O 1
ATOM 541 N N . LEU A 1 70 ? -2.877 3.689 -3.983 1.00 95.12 70 LEU A N 1
ATOM 542 C CA . LEU A 1 70 ? -2.539 2.700 -2.965 1.00 95.12 70 LEU A CA 1
ATOM 543 C C . LEU A 1 70 ? -2.205 3.366 -1.628 1.00 95.12 70 LEU A C 1
ATOM 545 O O . LEU A 1 70 ? -2.730 2.941 -0.603 1.00 95.12 70 LEU A O 1
ATOM 549 N N . ILE A 1 71 ? -1.412 4.443 -1.645 1.00 96.19 71 ILE A N 1
ATOM 550 C CA . ILE A 1 71 ? -1.067 5.233 -0.450 1.00 96.19 71 ILE A CA 1
ATOM 551 C C . ILE A 1 71 ? -2.339 5.628 0.310 1.00 96.19 71 ILE A C 1
ATOM 553 O O . ILE A 1 71 ? -2.425 5.451 1.525 1.00 96.19 71 ILE A O 1
ATOM 557 N N . LYS A 1 72 ? -3.359 6.119 -0.409 1.00 97.06 72 LYS A N 1
ATOM 558 C CA . LYS A 1 72 ? -4.649 6.483 0.191 1.00 97.06 72 LYS A CA 1
ATOM 559 C C . LYS A 1 72 ? -5.331 5.283 0.856 1.00 97.06 72 LYS A C 1
ATOM 561 O O . LYS A 1 72 ? -5.723 5.379 2.015 1.00 97.06 72 LYS A O 1
ATOM 566 N N . LEU A 1 73 ? -5.426 4.153 0.152 1.00 96.94 73 LEU A N 1
ATOM 567 C CA . LEU A 1 73 ? -6.072 2.941 0.669 1.00 96.94 73 LEU A CA 1
ATOM 568 C C . LEU A 1 73 ? -5.380 2.391 1.923 1.00 96.94 73 LEU A C 1
ATOM 570 O O . LEU A 1 73 ? -6.058 1.956 2.851 1.00 96.94 73 LEU A O 1
ATOM 574 N N . VAL A 1 74 ? -4.045 2.420 1.969 1.00 96.62 74 VAL A N 1
ATOM 575 C CA . VAL A 1 74 ? -3.284 1.950 3.136 1.00 96.62 74 VAL A CA 1
ATOM 576 C C . VAL A 1 74 ? -3.498 2.883 4.332 1.00 96.62 74 VAL A C 1
ATOM 578 O O . VAL A 1 74 ? -3.786 2.402 5.427 1.00 96.62 74 VAL A O 1
ATOM 581 N N . LYS A 1 75 ? -3.462 4.210 4.128 1.00 96.81 75 LYS A N 1
ATOM 582 C CA . LYS A 1 75 ? -3.751 5.191 5.194 1.00 96.81 75 LYS A CA 1
ATOM 583 C C . LYS A 1 75 ? -5.160 5.026 5.764 1.00 96.81 75 LYS A C 1
ATOM 585 O O . LYS A 1 75 ? -5.333 5.083 6.981 1.00 96.81 75 LYS A O 1
ATOM 590 N N . ASP A 1 76 ? -6.155 4.792 4.913 1.00 95.94 76 ASP A N 1
ATOM 591 C CA . ASP A 1 76 ? -7.533 4.560 5.357 1.00 95.94 76 ASP A CA 1
ATOM 592 C C . ASP A 1 76 ? -7.651 3.260 6.174 1.00 95.94 76 ASP A C 1
ATOM 594 O O . ASP A 1 76 ? -8.304 3.245 7.219 1.00 95.94 76 ASP A O 1
ATOM 598 N N . LYS A 1 77 ? -6.946 2.196 5.769 1.00 94.44 77 LYS A N 1
ATOM 599 C CA . LYS A 1 77 ? -6.910 0.919 6.499 1.00 94.44 77 LYS A CA 1
ATOM 600 C C . LYS A 1 77 ? -6.281 1.049 7.894 1.00 94.44 77 LYS A C 1
ATOM 602 O O . LYS A 1 77 ? -6.829 0.505 8.852 1.00 94.44 77 LYS A O 1
ATOM 607 N N . ILE A 1 78 ? -5.177 1.791 8.021 1.00 94.81 78 ILE A N 1
ATOM 608 C CA . ILE A 1 78 ? -4.523 2.069 9.316 1.00 94.81 78 ILE A CA 1
ATOM 609 C C . ILE A 1 78 ? -5.488 2.818 10.246 1.00 94.81 78 ILE A C 1
ATOM 611 O O . ILE A 1 78 ? -5.729 2.395 11.375 1.00 94.81 78 ILE A O 1
ATOM 615 N N . ARG A 1 79 ? -6.139 3.876 9.741 1.00 94.62 79 ARG A N 1
ATOM 616 C CA . ARG A 1 79 ? -7.129 4.654 10.510 1.00 94.62 79 ARG A CA 1
ATOM 617 C C . ARG A 1 79 ? -8.301 3.804 10.993 1.00 94.62 79 ARG A C 1
ATOM 619 O O . ARG A 1 79 ? -8.770 3.981 12.119 1.00 94.62 79 ARG A O 1
ATOM 626 N N . GLU A 1 80 ? -8.791 2.893 10.154 1.00 92.25 80 GLU A N 1
ATOM 627 C CA . GLU A 1 80 ? -9.870 1.974 10.518 1.00 92.25 80 GLU A CA 1
ATOM 628 C C . GLU A 1 80 ? -9.441 1.013 11.640 1.00 92.25 80 GLU A C 1
ATOM 630 O O . GLU A 1 80 ? -10.202 0.802 12.590 1.00 92.25 80 GLU A O 1
ATOM 635 N N . ARG A 1 81 ? -8.217 0.467 11.568 1.00 91.31 81 ARG A N 1
ATOM 636 C CA . ARG A 1 81 ? -7.642 -0.391 12.616 1.00 91.31 81 ARG A CA 1
ATOM 637 C C . ARG A 1 81 ? -7.564 0.349 13.952 1.00 91.31 81 ARG A C 1
ATOM 639 O O . ARG A 1 81 ? -8.087 -0.144 14.950 1.00 91.31 81 ARG A O 1
ATOM 646 N N . ASP A 1 82 ? -6.989 1.547 13.960 1.00 89.56 82 ASP A N 1
ATOM 647 C CA . ASP A 1 82 ? -6.811 2.344 15.182 1.00 89.56 82 ASP A CA 1
ATOM 648 C C . ASP A 1 82 ? -8.152 2.765 15.807 1.00 89.56 82 ASP A C 1
ATOM 650 O O . ASP A 1 82 ? -8.326 2.762 17.033 1.00 89.56 82 ASP A O 1
ATOM 654 N N . SER A 1 83 ? -9.145 3.063 14.963 1.00 87.88 83 SER A N 1
ATOM 655 C CA . SER A 1 83 ? -10.501 3.410 15.403 1.00 87.88 83 SER A CA 1
ATOM 656 C C . SER A 1 83 ? -11.202 2.238 16.098 1.00 87.88 83 SER A C 1
ATOM 658 O O . SER A 1 83 ? -11.840 2.436 17.136 1.00 87.88 83 SER A O 1
ATOM 660 N N . LYS A 1 84 ? -11.055 1.015 15.568 1.00 79.31 84 LYS A N 1
ATOM 661 C CA . LYS A 1 84 ? -11.624 -0.207 16.163 1.00 79.31 84 LYS A CA 1
ATOM 662 C C . LYS A 1 84 ? -10.982 -0.532 17.507 1.00 79.31 84 LYS A C 1
ATOM 664 O O . LYS A 1 84 ? -11.702 -0.769 18.474 1.00 79.31 84 LYS A O 1
ATOM 669 N N . THR A 1 85 ? -9.655 -0.455 17.603 1.00 72.88 85 THR A N 1
ATOM 670 C CA . THR A 1 85 ? -8.930 -0.650 18.871 1.00 72.88 85 THR A CA 1
ATOM 671 C C . THR A 1 85 ? -9.422 0.322 19.948 1.00 72.88 85 THR A C 1
ATOM 673 O O . THR A 1 85 ? -9.678 -0.068 21.085 1.00 72.88 85 THR A O 1
ATOM 676 N N . SER A 1 86 ? -9.653 1.582 19.574 1.00 69.06 86 SER A N 1
ATOM 677 C CA . SER A 1 86 ? -10.118 2.623 20.498 1.00 69.06 86 SER A CA 1
ATOM 678 C C . SER A 1 86 ? -11.571 2.447 20.959 1.00 69.06 86 SER A C 1
ATOM 680 O O . SER A 1 86 ? -11.948 2.970 22.009 1.00 69.06 86 SER A O 1
ATOM 682 N N . GLN A 1 87 ? -12.426 1.784 20.174 1.00 64.44 87 GLN A N 1
ATOM 683 C CA . GLN A 1 87 ? -13.808 1.469 20.563 1.00 64.44 87 GLN A CA 1
ATOM 684 C C . GLN A 1 87 ? -13.859 0.272 21.515 1.00 64.44 87 GLN A C 1
ATOM 686 O O . GLN A 1 87 ? -14.467 0.382 22.577 1.00 64.44 87 GLN A O 1
ATOM 691 N N . VAL A 1 88 ? -13.125 -0.803 21.206 1.00 63.12 88 VAL A N 1
ATOM 692 C CA . VAL A 1 88 ? -13.058 -2.012 22.047 1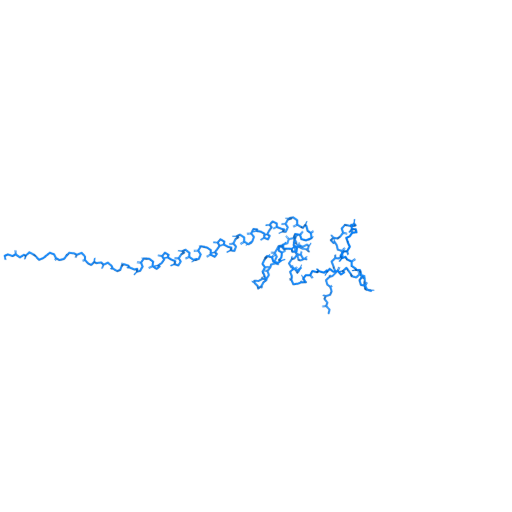.00 63.12 88 VAL A CA 1
ATOM 693 C C . VAL A 1 88 ? -12.603 -1.684 23.471 1.00 63.12 88 VAL A C 1
ATOM 695 O O . VAL A 1 88 ? -13.171 -2.196 24.436 1.00 63.12 88 VAL A O 1
ATOM 698 N N . SER A 1 89 ? -11.626 -0.789 23.631 1.00 64.94 89 SER A N 1
ATOM 699 C CA . SER A 1 89 ? -11.169 -0.362 24.959 1.00 64.94 89 SER A CA 1
ATOM 700 C C . SER A 1 89 ? -12.218 0.451 25.728 1.00 64.94 89 SER A C 1
ATOM 702 O O . SER A 1 89 ? -12.297 0.350 26.949 1.00 64.94 89 SER A O 1
ATOM 704 N N . ARG A 1 90 ? -13.049 1.251 25.045 1.00 61.34 90 ARG A N 1
ATOM 705 C CA . ARG A 1 90 ? -14.081 2.081 25.695 1.00 61.34 90 ARG A CA 1
ATOM 706 C C . ARG A 1 90 ? -15.281 1.266 26.163 1.00 61.34 90 ARG A C 1
ATOM 708 O O . ARG A 1 90 ? -15.819 1.561 27.229 1.00 61.34 90 ARG A O 1
ATOM 715 N N . ASP A 1 91 ? -15.676 0.257 25.396 1.00 64.31 91 ASP A N 1
ATOM 716 C CA . ASP A 1 91 ? -16.802 -0.606 25.756 1.00 64.31 91 ASP A CA 1
ATOM 717 C C . ASP A 1 91 ? -16.482 -1.448 26.995 1.00 64.31 91 ASP A C 1
ATOM 719 O O . ASP A 1 91 ? -17.290 -1.497 27.924 1.00 64.31 91 ASP A O 1
ATOM 723 N N . HIS A 1 92 ? -15.262 -1.990 27.084 1.00 59.47 92 HIS A N 1
ATOM 724 C CA . HIS A 1 92 ? -14.816 -2.693 28.289 1.00 59.47 92 HIS A CA 1
ATOM 725 C C . HIS A 1 92 ? -14.849 -1.788 29.529 1.00 59.47 92 HIS A C 1
ATOM 727 O O . HIS A 1 92 ? -15.389 -2.182 30.557 1.00 59.47 92 HIS A O 1
ATOM 733 N N . VAL A 1 93 ? -14.349 -0.549 29.445 1.00 63.94 93 VAL A N 1
ATOM 734 C CA . VAL A 1 93 ? -14.339 0.385 30.591 1.00 63.94 93 VAL A CA 1
ATOM 735 C C . VAL A 1 93 ? -15.755 0.726 31.082 1.00 63.94 93 VAL A C 1
ATOM 737 O O . VAL A 1 93 ? -15.965 0.869 32.288 1.00 63.94 93 VAL A O 1
ATOM 740 N N . ARG A 1 94 ? -16.740 0.825 30.180 1.00 61.91 94 ARG A N 1
ATOM 741 C CA . ARG A 1 94 ? -18.141 1.092 30.553 1.00 61.91 94 ARG A CA 1
ATOM 742 C C . ARG A 1 94 ? -18.785 -0.070 31.301 1.00 61.91 94 ARG A C 1
ATOM 744 O O . ARG A 1 94 ? -19.538 0.175 32.239 1.00 61.91 94 ARG A O 1
ATOM 751 N N . GLN A 1 95 ? -18.468 -1.308 30.927 1.00 60.16 95 GLN A N 1
ATOM 752 C CA . GLN A 1 95 ? -19.005 -2.487 31.603 1.00 60.16 95 GLN A CA 1
ATOM 753 C C . GLN A 1 95 ? -18.545 -2.560 33.071 1.00 60.16 95 GLN A C 1
ATOM 755 O O . GLN A 1 95 ? -19.363 -2.790 33.958 1.00 60.16 95 GLN A O 1
ATOM 760 N N . TYR A 1 96 ? -17.275 -2.248 33.354 1.00 58.56 96 TYR A N 1
ATOM 761 C CA . TYR A 1 96 ? -16.734 -2.291 34.722 1.00 58.56 96 TYR A CA 1
ATOM 762 C C . TYR A 1 96 ? -17.301 -1.218 35.663 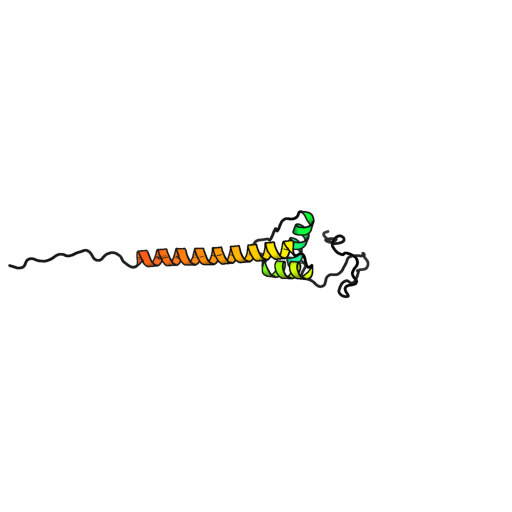1.00 58.56 96 TYR A C 1
ATOM 764 O O . TYR A 1 96 ? -17.479 -1.467 36.858 1.00 58.56 96 TYR A O 1
ATOM 772 N N . GLN A 1 97 ? -17.610 -0.018 35.159 1.00 56.28 97 GLN A N 1
ATOM 773 C CA . GLN A 1 97 ? -18.214 1.022 36.003 1.00 56.28 97 GLN A CA 1
ATOM 774 C C . GLN A 1 97 ? -19.640 0.672 36.444 1.00 56.28 97 GLN A C 1
ATOM 776 O O . GLN A 1 97 ? -20.050 1.077 37.530 1.00 56.28 97 GLN A O 1
ATOM 781 N N . GLN A 1 98 ? -20.383 -0.105 35.654 1.00 52.09 98 GLN A N 1
ATOM 782 C CA . GLN A 1 98 ? -21.768 -0.452 35.974 1.00 52.09 98 GLN A CA 1
ATOM 783 C C . GLN A 1 98 ? -21.886 -1.572 37.026 1.00 52.09 98 GLN A C 1
ATOM 785 O O . GLN A 1 98 ? -22.883 -1.638 37.738 1.00 52.09 98 GLN A O 1
ATOM 790 N N . GLU A 1 99 ? -20.846 -2.394 37.195 1.00 52.47 99 GLU A N 1
ATOM 791 C CA . GLU A 1 99 ? -20.777 -3.460 38.211 1.00 52.47 99 GLU A CA 1
ATOM 792 C C . GLU A 1 99 ? -20.247 -2.976 39.579 1.00 52.47 99 GLU A C 1
ATOM 794 O O . GLU A 1 99 ? -20.341 -3.691 40.574 1.00 52.47 99 GLU A O 1
ATOM 799 N N . SER A 1 100 ? -19.726 -1.745 39.664 1.00 49.84 100 SER A N 1
ATOM 800 C CA . SER A 1 100 ? -19.077 -1.212 40.876 1.00 49.84 100 SER A CA 1
ATOM 801 C C . SER A 1 100 ? -20.038 -0.553 41.888 1.00 49.84 100 SER A C 1
ATOM 803 O O . SER A 1 100 ? -19.592 -0.046 42.916 1.00 49.84 100 SER A O 1
ATOM 805 N N . HIS A 1 101 ? -21.354 -0.581 41.646 1.00 52.22 101 HIS A N 1
ATOM 806 C CA . HIS A 1 101 ? -22.376 -0.153 42.610 1.00 52.22 101 HIS A CA 1
ATOM 807 C C . HIS A 1 101 ? -23.505 -1.195 42.722 1.00 52.22 101 HIS A C 1
ATOM 809 O O . HIS A 1 101 ? -24.566 -1.017 42.119 1.00 52.22 101 HIS A O 1
ATOM 815 N N . PRO A 1 102 ? -23.340 -2.277 43.508 1.00 49.22 102 PRO A N 1
ATOM 816 C CA . PRO A 1 102 ? -24.491 -3.025 43.994 1.00 49.22 102 PRO A CA 1
ATOM 817 C C . PRO A 1 102 ? -25.257 -2.103 44.954 1.00 49.22 102 PRO A C 1
ATOM 819 O O . PRO A 1 102 ? -24.682 -1.563 45.900 1.00 49.22 102 PRO A O 1
ATOM 822 N N . GLY A 1 103 ? -26.528 -1.846 44.645 1.00 52.62 103 GLY A N 1
ATOM 823 C CA . GLY A 1 103 ? -27.358 -0.858 45.330 1.00 52.62 103 GLY A CA 1
ATOM 824 C C . GLY A 1 103 ? -27.324 -0.981 46.854 1.00 52.62 103 GLY A C 1
ATOM 825 O O . GLY A 1 103 ? -27.480 -2.070 47.407 1.00 52.62 103 GLY A O 1
ATOM 826 N N . LEU A 1 104 ? -27.163 0.157 47.535 1.00 51.56 104 LEU A N 1
ATOM 827 C CA . LEU A 1 104 ? -27.590 0.263 48.927 1.00 51.56 104 LEU A CA 1
ATOM 828 C C . LEU A 1 104 ? -29.105 -0.004 48.966 1.00 51.56 104 LEU A C 1
ATOM 830 O O . LEU A 1 104 ? -29.835 0.681 48.246 1.00 51.56 104 LEU A O 1
ATOM 834 N N . PRO A 1 105 ? -29.600 -0.949 49.783 1.00 47.44 105 PRO A N 1
ATOM 835 C CA . PRO A 1 105 ? -31.032 -1.072 49.999 1.00 47.44 105 PRO A CA 1
ATOM 836 C C . PRO A 1 105 ? -31.557 0.195 50.687 1.00 47.44 105 PRO A C 1
ATOM 838 O O . PRO A 1 105 ? -31.022 0.636 51.707 1.00 47.44 105 PRO A O 1
ATOM 841 N N . GLU A 1 106 ? -32.595 0.784 50.091 1.00 54.38 106 GLU A N 1
ATOM 842 C CA . GLU A 1 106 ? -33.362 1.891 50.655 1.00 54.38 106 GLU A CA 1
ATOM 843 C C . GLU A 1 106 ? -33.883 1.542 52.059 1.00 54.38 106 GLU A C 1
ATOM 845 O O . GLU A 1 106 ? -34.448 0.477 52.290 1.00 54.38 106 GLU A O 1
ATOM 850 N N . ALA A 1 107 ? -33.662 2.481 52.980 1.00 51.00 107 ALA A N 1
ATOM 851 C CA . ALA A 1 107 ? -34.432 2.781 54.184 1.00 51.00 107 ALA A CA 1
ATOM 852 C C . ALA A 1 107 ? -35.239 1.644 54.853 1.00 51.00 107 ALA A C 1
ATOM 854 O O . ALA A 1 107 ? -36.359 1.328 54.460 1.00 51.00 107 ALA A O 1
ATOM 855 N N . ILE A 1 108 ? -34.764 1.204 56.022 1.00 45.38 108 ILE A N 1
ATOM 856 C CA . ILE A 1 108 ? -35.658 0.821 57.123 1.00 45.38 108 ILE A CA 1
ATOM 857 C C . ILE A 1 108 ? -35.559 1.927 58.173 1.00 45.38 108 ILE A C 1
ATOM 859 O O . ILE A 1 108 ? -34.606 1.989 58.946 1.00 45.38 108 ILE A O 1
ATOM 863 N N . THR A 1 109 ? -36.536 2.829 58.185 1.00 51.66 109 THR A N 1
ATOM 864 C CA . THR A 1 109 ? -36.833 3.690 59.333 1.00 51.66 109 THR A CA 1
ATOM 865 C C . THR A 1 109 ? -37.386 2.821 60.467 1.00 51.66 109 THR A C 1
ATOM 867 O O . THR A 1 109 ? -38.435 2.202 60.282 1.00 51.66 109 THR A O 1
ATOM 870 N N . PRO A 1 110 ? -36.775 2.776 61.667 1.00 50.50 110 PRO A N 1
ATOM 871 C CA . PRO A 1 110 ? -37.477 2.297 62.841 1.00 50.50 110 PRO A CA 1
ATOM 872 C C . PRO A 1 110 ? -38.265 3.466 63.438 1.00 50.50 110 PRO A C 1
ATOM 874 O O . PRO A 1 110 ? -37.696 4.444 63.921 1.00 50.50 110 PRO A O 1
ATOM 877 N N . VAL A 1 111 ? -39.592 3.354 63.408 1.00 51.53 111 VAL A N 1
ATOM 878 C CA . VAL A 1 111 ? -40.475 4.099 64.310 1.00 51.53 111 VAL A CA 1
ATOM 879 C C . VAL A 1 111 ? -40.152 3.625 65.728 1.00 51.53 111 VAL A C 1
ATOM 881 O O . VAL A 1 111 ? -40.439 2.480 66.072 1.00 51.53 111 VAL A O 1
ATOM 884 N N . LEU A 1 112 ? -39.534 4.482 66.540 1.00 49.06 112 LEU A N 1
ATOM 885 C CA . LEU A 1 112 ? -39.373 4.256 67.976 1.00 49.06 112 LEU A CA 1
ATOM 886 C C . LEU A 1 112 ? -40.378 5.132 68.728 1.00 49.06 112 LEU A C 1
ATOM 888 O O . LEU A 1 112 ? -40.398 6.354 68.579 1.00 49.06 112 LEU A O 1
ATOM 892 N N . ARG A 1 113 ? -41.248 4.428 69.454 1.00 47.22 113 ARG A N 1
ATOM 893 C CA . ARG A 1 113 ? -42.247 4.903 70.411 1.00 47.22 113 ARG A CA 1
ATOM 894 C C . ARG A 1 113 ? -41.590 5.235 71.745 1.00 47.22 113 ARG A C 1
ATOM 896 O O . ARG A 1 113 ? -40.612 4.534 72.087 1.00 47.22 113 ARG A O 1
#

pLDDT: mean 73.43, std 19.51, range [34.94, 97.06]